Protein AF-A0A2M7QI64-F1 (afdb_monomer)

Solvent-accessible surface area (backbone atoms only — not comparable to full-atom values): 9314 Å² total; per-residue (Å²): 121,91,87,53,102,63,85,66,54,70,69,45,56,53,50,41,49,69,74,24,80,84,35,67,67,53,29,49,52,52,51,52,52,31,59,77,69,66,28,59,49,60,58,46,39,28,42,68,74,66,47,54,61,79,76,39,61,67,55,46,52,57,78,37,77,88,54,59,61,67,42,48,54,48,51,52,52,37,52,76,69,70,52,59,58,68,58,54,48,53,54,53,46,51,53,43,48,53,50,49,51,50,73,70,41,89,56,82,83,60,81,75,92,62,87,67,49,75,68,53,43,56,51,49,50,52,34,48,55,50,18,60,64,41,40,83,77,41,96,49,65,59,52,39,52,52,51,32,49,51,51,48,52,62,66,67,66,72,123

Radius of gyration: 18.78 Å; Cα contacts (8 Å, |Δi|>4): 122; chains: 1; bounding box: 40×48×41 Å

Foldseek 3Di:
DPPDPDDADVVLLVVLCVLQVNDPVSSVVLVVVCVVVVQRDPQSSCVVSVVNRPPLLQVVCQVCLQDCVSSVVVLVVCVVVVHDLLVSLVVVLVVLVVLLVPLVPVPVPDDRPGPDDNVLSVLLNVQSVQLNVCCVVDPRNSVSVSVSSVVSSVVSPPD

Nearest PDB structures (foldseek):
  8fs4-assembly1_B  TM=6.497E-01  e=6.651E-02  Saccharomyces cerevisiae
  7tfk-assembly1_E  TM=4.969E-01  e=6.400E-01  Saccharomyces cerevisiae

Organism: NCBI:txid1974826

Secondary structure (DSSP, 8-state):
--SS-----HHHHHHHHHHTTT-HHHHHHHHHHHHHTT--SHHHHHHHTT--TT--HHHHHHH-TT-SHHHHHHHHHHHHTT--HHHHHHHHHHHHHHHHHHHHS--TTSPPS----HHHHHHHHHHHHHHHHHHTT-SSSSHHHHHHHHHHHHHHT--

pLDDT: mean 79.49, std 13.56, range [36.66, 96.31]

Structure (mmCIF, N/CA/C/O backbone):
data_AF-A0A2M7QI64-F1
#
_entry.id   AF-A0A2M7QI64-F1
#
loop_
_atom_site.group_PDB
_atom_site.id
_atom_site.type_symbol
_atom_site.label_atom_id
_atom_site.label_alt_id
_atom_site.label_comp_id
_atom_site.label_asym_id
_atom_site.label_entity_id
_atom_site.label_seq_id
_atom_site.pdbx_PDB_ins_code
_atom_site.Cartn_x
_atom_site.Cartn_y
_atom_site.Cartn_z
_atom_site.occupancy
_atom_site.B_iso_or_equiv
_atom_site.auth_seq_id
_atom_site.auth_comp_id
_atom_site.auth_asym_id
_atom_site.auth_atom_id
_atom_site.pdbx_PDB_model_num
ATOM 1 N N . CYS A 1 1 ? -23.932 -27.360 -7.951 1.00 44.09 1 CYS A N 1
ATOM 2 C CA . CYS A 1 1 ? -23.455 -27.920 -9.231 1.00 44.09 1 CYS A CA 1
ATOM 3 C C . CYS A 1 1 ? -23.462 -29.450 -9.158 1.00 44.09 1 CYS A C 1
ATOM 5 O O . CYS A 1 1 ? -22.488 -30.033 -8.724 1.00 44.09 1 CYS A O 1
ATOM 7 N N . LEU A 1 2 ? -24.588 -30.102 -9.482 1.00 44.59 2 LEU A N 1
ATOM 8 C CA . LEU A 1 2 ? -24.791 -31.558 -9.299 1.00 44.59 2 LEU A CA 1
ATOM 9 C C . LEU A 1 2 ? -24.540 -32.396 -10.576 1.00 44.59 2 LEU A C 1
ATOM 11 O O . LEU A 1 2 ? -24.659 -33.617 -10.532 1.00 44.59 2 LEU A O 1
ATOM 15 N N . GLY A 1 3 ? -24.231 -31.753 -11.710 1.00 53.66 3 GLY A N 1
ATOM 16 C CA . GLY A 1 3 ? -24.055 -32.413 -13.016 1.00 53.66 3 GLY A CA 1
ATOM 17 C C . GLY A 1 3 ? -22.615 -32.814 -13.347 1.00 53.66 3 GLY A C 1
ATOM 18 O O . GLY A 1 3 ? -22.399 -33.794 -14.054 1.00 53.66 3 GLY A O 1
ATOM 19 N N . GLU A 1 4 ? -21.632 -32.113 -12.786 1.00 55.97 4 GLU A N 1
ATOM 20 C CA . GLU A 1 4 ? -20.212 -32.437 -12.898 1.00 55.97 4 GLU A CA 1
ATOM 21 C C . GLU A 1 4 ? -19.729 -32.782 -11.492 1.00 55.97 4 GLU A C 1
ATOM 23 O O . GLU A 1 4 ? -20.014 -32.049 -10.549 1.00 55.97 4 GLU A O 1
ATOM 28 N N . LYS A 1 5 ? -19.066 -33.925 -11.304 1.00 63.72 5 LYS A N 1
ATOM 29 C CA . LYS A 1 5 ? -18.556 -34.370 -9.993 1.00 63.72 5 LYS A CA 1
ATOM 30 C C . LYS A 1 5 ? -17.329 -33.548 -9.578 1.00 63.72 5 LYS A C 1
ATOM 32 O O . LYS A 1 5 ? -16.242 -34.100 -9.425 1.00 63.72 5 LYS A O 1
ATOM 37 N N . ILE A 1 6 ? -17.489 -32.237 -9.485 1.00 64.69 6 ILE A N 1
ATOM 38 C CA . ILE A 1 6 ? -16.432 -31.283 -9.180 1.00 64.69 6 ILE A CA 1
ATOM 39 C C . ILE A 1 6 ? -16.785 -30.654 -7.844 1.00 64.69 6 ILE A C 1
ATOM 41 O O . ILE A 1 6 ? -17.851 -30.055 -7.694 1.00 64.69 6 ILE A O 1
ATOM 45 N N . ASP A 1 7 ? -15.898 -30.856 -6.880 1.00 67.38 7 ASP A N 1
ATOM 46 C CA . ASP A 1 7 ? -16.013 -30.268 -5.555 1.00 67.38 7 ASP A CA 1
ATOM 47 C C . ASP A 1 7 ? -15.436 -28.853 -5.623 1.00 67.38 7 ASP A C 1
ATOM 49 O O . ASP A 1 7 ? -14.288 -28.667 -6.033 1.00 67.38 7 ASP A O 1
ATOM 53 N N . PHE A 1 8 ? -16.254 -27.864 -5.283 1.00 69.75 8 PHE A N 1
ATOM 54 C CA . PHE A 1 8 ? -15.844 -26.468 -5.191 1.00 69.75 8 PHE A CA 1
ATOM 55 C C . PHE A 1 8 ? -15.979 -26.020 -3.746 1.00 69.75 8 PHE A C 1
ATOM 57 O O . PHE A 1 8 ? -16.962 -26.343 -3.082 1.00 69.75 8 PHE A O 1
ATOM 64 N N . GLU A 1 9 ? -15.023 -25.223 -3.283 1.00 75.94 9 GLU A N 1
ATOM 65 C CA . GLU A 1 9 ? -15.211 -24.436 -2.070 1.00 75.94 9 GLU A CA 1
ATOM 66 C C . GLU A 1 9 ? -16.324 -23.405 -2.321 1.00 75.94 9 GLU A C 1
ATOM 68 O O . GLU A 1 9 ? -16.329 -22.733 -3.357 1.00 75.94 9 GLU A O 1
ATOM 73 N N . ASP A 1 10 ? -17.261 -23.252 -1.380 1.00 77.25 10 ASP A N 1
ATOM 74 C CA . ASP A 1 10 ? -18.385 -22.306 -1.505 1.00 77.25 10 ASP A CA 1
ATOM 75 C C . ASP A 1 10 ? -17.903 -20.871 -1.801 1.00 77.25 10 ASP A C 1
ATOM 77 O O . ASP A 1 10 ? -18.516 -20.128 -2.569 1.00 77.25 10 ASP A O 1
ATOM 81 N N . GLU A 1 11 ? -16.735 -20.511 -1.270 1.00 77.44 11 GLU A N 1
ATOM 82 C CA . GLU A 1 11 ? -16.084 -19.214 -1.464 1.00 77.44 11 GLU A CA 1
ATOM 83 C C . GLU A 1 11 ? -15.672 -18.947 -2.930 1.00 77.44 11 GLU A C 1
ATOM 85 O O . GLU A 1 11 ? -15.640 -17.795 -3.371 1.00 77.44 11 GLU A O 1
ATOM 90 N N . VAL A 1 12 ? -15.393 -19.991 -3.723 1.00 79.81 12 VAL A N 1
ATOM 91 C CA . VAL A 1 12 ? -15.102 -19.871 -5.165 1.00 79.81 12 VAL A CA 1
ATOM 92 C C . VAL A 1 12 ? -16.377 -19.547 -5.943 1.00 79.81 12 VAL A C 1
ATOM 94 O O . VAL A 1 12 ? -16.352 -18.744 -6.876 1.00 79.81 12 VAL A O 1
ATOM 97 N N . LEU A 1 13 ? -17.512 -20.126 -5.546 1.00 83.69 13 LEU A N 1
ATOM 98 C CA . LEU A 1 13 ? -18.804 -19.845 -6.175 1.00 83.69 13 LEU A CA 1
ATOM 99 C C . LEU A 1 13 ? -19.256 -18.406 -5.893 1.00 83.69 13 LEU A C 1
ATOM 101 O O . LEU A 1 13 ? -19.740 -17.730 -6.803 1.00 83.69 13 LEU A O 1
ATOM 105 N N . GLU A 1 14 ? -19.038 -17.909 -4.671 1.00 81.88 14 GLU A N 1
ATOM 106 C CA . GLU A 1 14 ? -19.265 -16.498 -4.333 1.00 81.88 14 GLU A CA 1
ATOM 107 C C . GLU A 1 14 ? -18.371 -15.558 -5.153 1.00 81.88 14 GLU A C 1
ATOM 109 O O . GLU A 1 14 ? -18.836 -14.529 -5.650 1.00 81.88 14 GLU A O 1
ATOM 114 N N . LEU A 1 15 ? -17.096 -15.914 -5.339 1.00 80.38 15 LEU A N 1
ATOM 115 C CA . LEU A 1 15 ? -16.154 -15.146 -6.153 1.00 80.38 15 LEU A CA 1
ATOM 116 C C . LEU A 1 15 ? -16.640 -14.999 -7.601 1.00 80.38 15 LEU A C 1
ATOM 118 O O . LEU A 1 15 ? -16.667 -13.889 -8.133 1.00 80.38 15 LEU A O 1
ATOM 122 N N . ILE A 1 16 ? -17.066 -16.106 -8.214 1.00 81.69 16 ILE A N 1
ATOM 123 C CA . ILE A 1 16 ? -17.607 -16.123 -9.578 1.00 81.69 16 ILE A CA 1
ATOM 124 C C . ILE A 1 16 ? -18.870 -15.262 -9.657 1.00 81.69 16 ILE A C 1
ATOM 126 O O . ILE A 1 16 ? -18.993 -14.435 -10.561 1.00 81.69 16 ILE A O 1
ATOM 130 N N . ALA A 1 17 ? -19.793 -15.412 -8.702 1.00 81.50 17 ALA A N 1
ATOM 131 C CA . ALA A 1 17 ? -21.045 -14.658 -8.678 1.00 81.50 17 ALA A CA 1
ATOM 132 C C . ALA A 1 17 ? -20.809 -13.140 -8.596 1.00 81.50 17 ALA A C 1
ATOM 134 O O . ALA A 1 17 ? -21.427 -12.382 -9.346 1.00 81.50 17 ALA A O 1
ATOM 135 N N . ASN A 1 18 ? -19.875 -12.705 -7.743 1.00 78.38 18 ASN A N 1
ATOM 136 C CA . ASN A 1 18 ? -19.518 -11.295 -7.581 1.00 78.38 18 ASN A CA 1
ATOM 137 C C . ASN A 1 18 ? -18.844 -10.706 -8.828 1.00 78.38 18 ASN A C 1
ATOM 139 O O . ASN A 1 18 ? -19.075 -9.545 -9.154 1.00 78.38 18 ASN A O 1
ATOM 143 N N . HIS A 1 19 ? -18.027 -11.492 -9.534 1.00 76.50 19 HIS A N 1
ATOM 144 C CA . HIS A 1 19 ? -17.283 -11.014 -10.703 1.00 76.50 19 HIS A CA 1
ATOM 145 C C . HIS A 1 19 ? -18.086 -11.050 -12.012 1.00 76.50 19 HIS A C 1
ATOM 147 O O . HIS A 1 19 ? -17.650 -10.516 -13.026 1.00 76.50 19 HIS A O 1
ATOM 153 N N . SER A 1 20 ? -19.264 -11.672 -12.000 1.00 76.81 20 SER A N 1
ATOM 154 C CA . SER A 1 20 ? -20.067 -11.886 -13.207 1.00 76.81 20 SER A CA 1
ATOM 155 C C . SER A 1 20 ? -21.199 -10.875 -13.384 1.00 76.81 20 SER A C 1
ATOM 157 O O . SER A 1 20 ? -22.080 -11.116 -14.198 1.00 76.81 20 SER A O 1
ATOM 159 N N . GLU A 1 21 ? -21.229 -9.777 -12.616 1.00 68.31 21 GLU A N 1
ATOM 160 C CA . GLU A 1 21 ? -22.243 -8.704 -12.708 1.00 68.31 21 GLU A CA 1
ATOM 161 C C . GLU A 1 21 ? -23.700 -9.217 -12.806 1.00 68.31 21 GLU A C 1
ATOM 16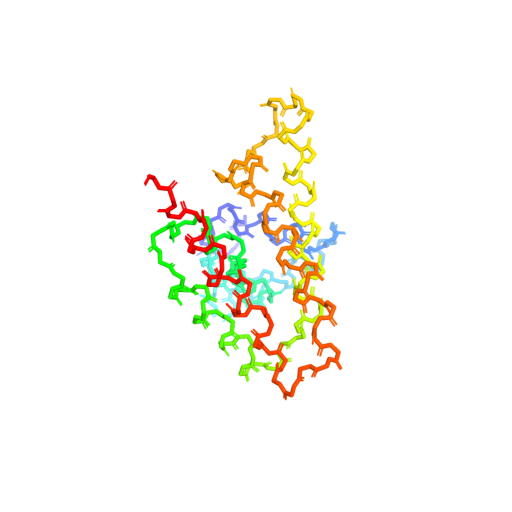3 O O . GLU A 1 21 ? -24.521 -8.686 -13.553 1.00 68.31 21 GLU A O 1
ATOM 168 N N . LEU A 1 22 ? -24.040 -10.283 -12.067 1.00 69.69 22 LEU A N 1
ATOM 169 C CA . LEU A 1 22 ? -25.354 -10.958 -12.105 1.00 69.69 22 LEU A CA 1
ATOM 170 C C . LEU A 1 22 ? -25.724 -11.604 -13.462 1.00 69.69 22 LEU A C 1
ATOM 172 O O . LEU A 1 22 ? -26.861 -12.038 -13.661 1.00 69.69 22 LEU A O 1
ATOM 176 N N . SER A 1 23 ? -24.774 -11.731 -14.388 1.00 78.19 23 SER A N 1
ATOM 177 C CA . SER A 1 23 ? -24.917 -12.449 -15.652 1.00 78.19 23 SER A CA 1
ATOM 178 C C . SER A 1 23 ? -24.623 -13.934 -15.466 1.00 78.19 23 SER A C 1
ATOM 180 O O . SER A 1 23 ? -23.480 -14.366 -15.308 1.00 78.19 23 SER A O 1
ATOM 182 N N . PHE A 1 24 ? -25.673 -14.752 -15.547 1.00 80.94 24 PHE A N 1
ATOM 183 C CA . PHE A 1 24 ? -25.542 -16.207 -15.449 1.00 80.94 24 PHE A CA 1
ATOM 184 C C . PHE A 1 24 ? -24.642 -16.794 -16.548 1.00 80.94 24 PHE A C 1
ATOM 186 O O . PHE A 1 24 ? -23.901 -17.748 -16.311 1.00 80.94 24 PHE A O 1
ATOM 193 N N . ARG A 1 25 ? -24.676 -16.212 -17.754 1.00 82.69 25 ARG A N 1
ATOM 194 C CA . ARG A 1 25 ? -23.836 -16.646 -18.879 1.00 82.69 25 ARG A CA 1
ATOM 195 C C . ARG A 1 25 ? -22.358 -16.439 -18.572 1.00 82.69 25 ARG A C 1
ATOM 197 O O . ARG A 1 25 ? -21.556 -17.333 -18.824 1.00 82.69 25 ARG A O 1
ATOM 204 N N . ASP A 1 26 ? -22.016 -15.274 -18.036 1.00 75.12 26 ASP A N 1
ATOM 205 C CA . ASP A 1 26 ? -20.622 -14.914 -17.796 1.00 75.12 26 ASP A CA 1
ATOM 206 C C . ASP A 1 26 ? -20.078 -15.686 -16.579 1.00 75.12 26 ASP A C 1
ATOM 208 O O . ASP A 1 26 ? -18.964 -16.202 -16.641 1.00 75.12 26 ASP A O 1
ATOM 212 N N . ALA A 1 27 ? -20.922 -15.935 -15.568 1.00 83.75 27 ALA A N 1
ATOM 213 C CA . ALA A 1 27 ? -20.618 -16.839 -14.456 1.00 83.75 27 ALA A CA 1
ATOM 214 C C . ALA A 1 27 ? -20.354 -18.279 -14.913 1.00 83.75 27 ALA A C 1
ATOM 216 O O . 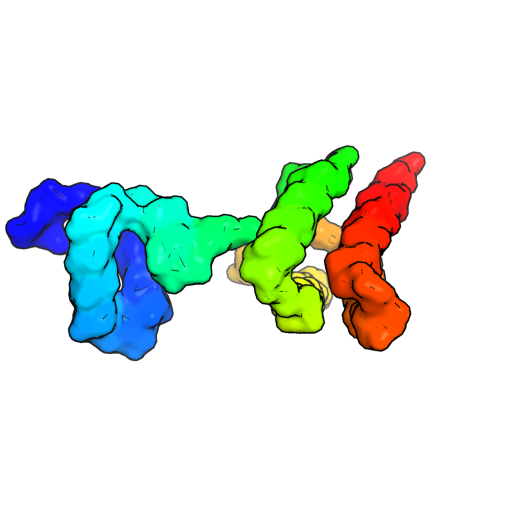ALA A 1 27 ? -19.409 -18.917 -14.453 1.00 83.75 27 ALA A O 1
ATOM 217 N N . THR A 1 28 ? -21.170 -18.791 -15.840 1.00 85.06 28 THR A N 1
ATOM 218 C CA . THR A 1 28 ? -21.008 -20.154 -16.370 1.00 85.06 28 THR A CA 1
ATOM 219 C C . THR A 1 28 ? -19.711 -20.275 -17.163 1.00 85.06 28 THR A C 1
ATOM 221 O O . THR A 1 28 ? -18.951 -21.212 -16.948 1.00 85.06 28 THR A O 1
ATOM 224 N N . LYS A 1 29 ? -19.405 -19.290 -18.016 1.00 82.94 29 LYS A N 1
ATOM 225 C CA . LYS A 1 29 ? -18.155 -19.262 -18.780 1.00 82.94 29 LYS A CA 1
ATOM 226 C C . LYS A 1 29 ? -16.928 -19.246 -17.863 1.00 82.94 29 LYS A C 1
ATOM 228 O O . LYS A 1 29 ? -15.974 -19.981 -18.094 1.00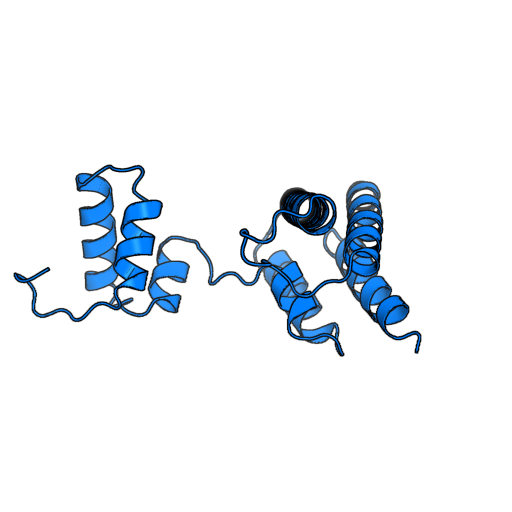 82.94 29 LYS A O 1
ATOM 233 N N . LEU A 1 30 ? -16.967 -18.429 -16.810 1.00 81.12 30 LEU A N 1
ATOM 234 C CA . LEU A 1 30 ? -15.872 -18.328 -15.851 1.00 81.12 30 LEU A CA 1
ATOM 235 C C . LEU A 1 30 ? -15.672 -19.634 -15.075 1.00 81.12 30 LEU A C 1
ATOM 237 O O . LEU A 1 30 ? -14.542 -20.079 -14.887 1.00 81.12 30 LEU A O 1
ATOM 241 N N . LEU A 1 31 ? -16.770 -20.277 -14.673 1.00 86.31 31 LEU A N 1
ATOM 242 C CA . LEU A 1 31 ? -16.744 -21.589 -14.037 1.00 86.31 31 LEU A CA 1
ATOM 243 C C . LEU A 1 31 ? -16.120 -22.649 -14.959 1.00 86.31 31 LEU A C 1
ATOM 245 O O . LEU A 1 31 ? -15.222 -23.370 -14.532 1.00 86.31 31 LEU A O 1
ATOM 249 N N . GLU A 1 32 ? -16.558 -22.724 -16.218 1.00 85.06 32 GLU A N 1
ATOM 250 C CA . GLU A 1 32 ? -16.031 -23.672 -17.211 1.00 85.06 32 GLU A CA 1
ATOM 251 C C . GLU A 1 32 ? -14.522 -23.492 -17.418 1.00 85.06 32 GLU A C 1
ATOM 253 O O . GLU A 1 32 ? -13.760 -24.461 -17.425 1.00 85.06 32 GLU A O 1
ATOM 258 N N . GLU A 1 33 ? -14.063 -22.248 -17.527 1.00 82.94 33 GLU A N 1
ATOM 259 C CA . GLU A 1 33 ? -12.646 -21.928 -17.669 1.00 82.94 33 GLU A CA 1
ATOM 260 C C . GLU A 1 33 ? -11.811 -22.361 -16.446 1.00 82.94 33 GLU A C 1
ATOM 262 O O . GLU A 1 33 ? -10.725 -22.936 -16.604 1.00 82.94 33 GLU A O 1
ATOM 267 N N . LEU A 1 34 ? -12.321 -22.162 -15.225 1.00 84.31 34 LEU A N 1
ATOM 268 C CA . LEU A 1 34 ? -11.672 -22.617 -13.987 1.00 84.31 34 LEU A CA 1
ATOM 269 C C . LEU A 1 34 ? -11.592 -24.147 -13.899 1.00 84.31 34 LEU A C 1
ATOM 271 O O . LEU A 1 34 ? -10.560 -24.692 -13.496 1.00 84.31 34 LEU A O 1
ATOM 275 N N . VAL A 1 35 ? -12.640 -24.849 -14.343 1.00 85.44 35 VAL A N 1
ATOM 276 C CA . VAL A 1 35 ? -12.657 -26.317 -14.439 1.00 85.44 35 VAL A CA 1
ATOM 277 C C . VAL A 1 35 ? -11.614 -26.818 -15.435 1.00 85.44 35 VAL A C 1
ATOM 279 O O . VAL A 1 35 ? -10.811 -27.692 -15.100 1.00 85.44 35 VAL A O 1
ATOM 282 N N . ILE A 1 36 ? -11.586 -26.252 -16.647 1.00 83.88 36 ILE A N 1
ATOM 283 C CA . ILE A 1 36 ? -10.655 -26.650 -17.716 1.00 83.88 36 ILE A CA 1
ATOM 284 C C . ILE A 1 36 ? -9.204 -26.453 -17.270 1.00 83.88 36 ILE A C 1
ATOM 286 O O . ILE A 1 36 ? -8.346 -27.306 -17.515 1.00 83.88 36 ILE A O 1
ATOM 290 N N . THR A 1 37 ? -8.930 -25.342 -16.587 1.00 77.88 37 THR A N 1
ATOM 291 C CA . THR A 1 37 ? -7.591 -25.001 -16.094 1.00 77.88 37 THR A CA 1
ATOM 292 C C . THR A 1 37 ? -7.230 -25.675 -14.769 1.00 77.88 37 THR A C 1
ATOM 294 O O . THR A 1 37 ? -6.087 -25.551 -14.330 1.00 77.88 37 THR A O 1
ATOM 297 N N . LYS A 1 38 ? -8.157 -26.438 -14.166 1.00 81.75 38 LYS A N 1
ATOM 298 C CA . LYS A 1 38 ? -8.021 -27.114 -12.862 1.00 81.75 38 LYS A CA 1
ATOM 299 C C . LYS A 1 38 ? -7.690 -26.169 -11.701 1.00 81.75 38 LYS A C 1
ATOM 301 O O . LYS A 1 38 ? -7.069 -26.585 -10.728 1.00 81.75 38 LYS A O 1
ATOM 306 N N . LYS A 1 39 ? -8.121 -24.914 -11.795 1.00 76.94 39 LYS A N 1
ATOM 307 C CA . LYS A 1 39 ? -7.909 -23.872 -10.785 1.00 76.94 39 LYS A CA 1
ATOM 308 C C . LYS A 1 39 ? -9.091 -23.838 -9.823 1.00 76.94 39 LYS A C 1
ATOM 310 O O . LYS A 1 39 ? -9.922 -22.936 -9.872 1.00 76.94 39 LYS A O 1
ATOM 315 N N . LEU A 1 40 ? -9.208 -24.895 -9.024 1.00 76.75 40 LEU A N 1
ATOM 316 C CA . LEU A 1 40 ? -10.396 -25.163 -8.206 1.00 76.75 40 LEU A CA 1
ATOM 317 C C . LEU A 1 40 ? -10.285 -24.613 -6.779 1.00 76.75 40 LEU A C 1
ATOM 319 O O . LEU A 1 40 ? -11.301 -24.516 -6.095 1.00 76.75 40 LEU A O 1
ATOM 323 N N . SER A 1 41 ? -9.082 -24.239 -6.330 1.00 79.44 41 SER A N 1
ATOM 324 C CA . SER A 1 41 ? -8.908 -23.552 -5.046 1.00 79.44 41 SER A CA 1
ATOM 325 C C . SER A 1 41 ? -9.218 -22.058 -5.157 1.00 79.44 41 SER A C 1
ATOM 327 O O . SER A 1 41 ? -9.029 -21.445 -6.212 1.00 79.44 41 SER A O 1
ATOM 329 N N . LEU A 1 42 ? -9.618 -21.436 -4.044 1.00 74.25 42 LEU A N 1
ATOM 330 C CA . LEU A 1 42 ? -9.851 -19.990 -3.956 1.00 74.25 42 LEU A CA 1
ATOM 331 C C . LEU A 1 42 ? -8.679 -19.154 -4.492 1.00 74.25 42 LEU A C 1
ATOM 333 O O . LEU A 1 42 ? -8.888 -18.151 -5.171 1.00 74.25 42 LEU A O 1
ATOM 337 N N . ILE A 1 43 ? -7.447 -19.551 -4.169 1.00 69.69 43 ILE A N 1
ATOM 338 C CA . ILE A 1 43 ? -6.228 -18.819 -4.537 1.00 69.69 43 ILE A CA 1
ATOM 339 C C . ILE A 1 43 ? -6.022 -18.878 -6.053 1.00 69.69 43 ILE A C 1
ATOM 341 O O . ILE A 1 43 ? -5.837 -17.845 -6.692 1.00 69.69 43 ILE A O 1
ATOM 345 N N . GLU A 1 44 ? -6.122 -20.070 -6.639 1.00 74.00 44 GLU A N 1
ATOM 346 C CA . GLU A 1 44 ? -5.941 -20.260 -8.078 1.00 74.00 44 GLU A CA 1
ATOM 347 C C . GLU A 1 44 ? -7.070 -19.614 -8.887 1.00 74.00 44 GLU A C 1
ATOM 349 O O . GLU A 1 44 ? -6.813 -19.037 -9.947 1.00 74.00 44 GLU A O 1
ATOM 354 N N . ALA A 1 45 ? -8.309 -19.683 -8.387 1.00 76.25 45 ALA A N 1
ATOM 355 C CA . ALA A 1 45 ? -9.462 -19.048 -9.009 1.00 76.25 45 ALA A CA 1
ATOM 356 C C . ALA A 1 45 ? -9.331 -17.522 -9.001 1.00 76.25 45 ALA A C 1
ATOM 358 O O . ALA A 1 45 ? -9.540 -16.878 -10.028 1.00 76.25 45 ALA A O 1
ATOM 359 N N . ARG A 1 46 ? -8.895 -16.941 -7.877 1.00 70.12 46 ARG A N 1
ATOM 360 C CA . ARG A 1 46 ? -8.545 -15.518 -7.777 1.00 70.12 46 ARG A CA 1
ATOM 361 C C . ARG A 1 46 ? -7.484 -15.136 -8.808 1.00 70.12 46 ARG A C 1
ATOM 363 O O . ARG A 1 46 ? -7.734 -14.263 -9.640 1.00 70.12 46 ARG A O 1
ATOM 370 N N . ASP A 1 47 ? -6.364 -15.854 -8.830 1.00 71.44 47 ASP A N 1
ATOM 371 C CA . ASP A 1 47 ? -5.278 -15.606 -9.782 1.00 71.44 47 ASP A CA 1
ATOM 372 C C . ASP A 1 47 ? -5.739 -15.698 -11.245 1.00 71.44 47 ASP A C 1
ATOM 374 O O . ASP A 1 47 ? -5.272 -14.937 -12.092 1.00 71.44 47 ASP A O 1
ATOM 378 N N . TYR A 1 48 ? -6.656 -16.618 -11.561 1.00 73.50 48 TYR A N 1
ATOM 379 C CA . TYR A 1 48 ? -7.212 -16.779 -12.907 1.00 73.50 48 TYR A CA 1
ATOM 380 C C . TYR A 1 48 ? -8.104 -15.618 -13.337 1.00 73.50 48 TYR A C 1
ATOM 382 O O . TYR A 1 48 ? -7.968 -15.125 -14.452 1.00 73.50 48 TYR A O 1
ATOM 390 N N . ILE A 1 49 ? -8.977 -15.157 -12.440 1.00 70.88 49 ILE A N 1
ATOM 391 C CA . ILE A 1 49 ? -9.899 -14.038 -12.679 1.00 70.88 49 ILE A CA 1
ATOM 392 C C . ILE A 1 49 ? -9.125 -12.705 -12.807 1.00 70.88 49 ILE A C 1
ATOM 394 O O . ILE A 1 49 ? -9.694 -11.653 -13.071 1.00 70.88 49 ILE A O 1
ATOM 398 N N . GLY A 1 50 ? -7.798 -12.722 -12.636 1.00 54.03 50 GLY A N 1
ATOM 399 C CA . GLY A 1 50 ? -6.978 -11.514 -12.596 1.00 54.03 50 GLY A CA 1
ATOM 400 C C . GLY A 1 50 ? -7.085 -10.787 -11.257 1.00 54.03 50 GLY A C 1
ATOM 401 O O . GLY A 1 50 ? -6.428 -9.767 -11.059 1.00 54.03 50 GLY A O 1
ATOM 402 N N . ILE A 1 51 ? -7.820 -11.362 -10.301 1.00 51.12 51 ILE A N 1
ATOM 403 C CA . ILE A 1 51 ? -7.738 -11.035 -8.881 1.00 51.12 51 ILE A CA 1
ATOM 404 C C . ILE A 1 51 ? -6.466 -11.721 -8.381 1.00 51.12 51 ILE A C 1
ATOM 406 O O . ILE A 1 51 ? -6.548 -12.661 -7.603 1.00 51.12 51 ILE A O 1
ATOM 410 N N . LYS A 1 52 ? -5.282 -11.325 -8.884 1.00 42.94 52 LYS A N 1
ATOM 411 C CA . LYS A 1 52 ? -3.986 -11.795 -8.358 1.00 42.94 52 LYS A CA 1
ATOM 412 C C . LYS A 1 52 ? -4.112 -11.814 -6.846 1.00 42.94 52 LYS A C 1
ATOM 414 O O . LYS A 1 52 ? -4.323 -10.744 -6.277 1.00 42.94 52 LYS A O 1
ATOM 419 N N . SER A 1 53 ? -4.083 -13.012 -6.256 1.00 40.09 53 SER A N 1
ATOM 420 C CA . SER A 1 53 ? -4.337 -13.308 -4.851 1.00 40.09 53 SER A CA 1
ATOM 421 C C . SER A 1 53 ? -3.956 -12.106 -4.013 1.00 40.09 53 SER A C 1
ATOM 423 O O . SER A 1 53 ? -2.760 -11.915 -3.832 1.00 40.09 53 SER A O 1
ATOM 425 N N . ASN A 1 54 ? -4.953 -11.306 -3.606 1.00 44.91 54 ASN A N 1
ATOM 426 C CA . ASN A 1 54 ? -4.864 -10.012 -2.926 1.00 44.91 54 ASN A CA 1
ATOM 427 C C . ASN A 1 54 ? -3.560 -9.804 -2.137 1.00 44.91 54 ASN A C 1
ATOM 429 O O . ASN A 1 54 ? -3.561 -9.794 -0.909 1.00 44.91 54 ASN A O 1
ATOM 433 N N . GLN A 1 55 ? -2.433 -9.577 -2.805 1.00 51.66 55 GLN A N 1
ATOM 434 C CA . GLN A 1 55 ? -1.259 -9.013 -2.170 1.00 51.66 55 GLN A CA 1
ATOM 435 C C . GLN A 1 55 ? -1.498 -7.527 -2.221 1.00 51.66 55 GLN A C 1
ATOM 437 O O . GLN A 1 55 ? -0.906 -6.766 -2.969 1.00 51.66 55 GLN A O 1
ATOM 442 N N . ASN A 1 56 ? -2.503 -7.142 -1.461 1.00 72.94 56 ASN A N 1
ATOM 443 C CA . ASN A 1 56 ? -2.795 -5.770 -1.216 1.00 72.94 56 ASN A CA 1
ATOM 444 C C . ASN A 1 56 ? -1.640 -5.255 -0.351 1.00 72.94 56 ASN A C 1
ATOM 446 O O . ASN A 1 56 ? -1.322 -5.846 0.690 1.00 72.94 56 ASN A O 1
ATOM 450 N N . LEU A 1 57 ? -0.958 -4.211 -0.820 1.00 83.75 57 LEU A N 1
ATOM 451 C CA . LEU A 1 57 ? 0.216 -3.663 -0.149 1.00 83.75 57 LEU A CA 1
ATOM 452 C C . LEU A 1 57 ? -0.097 -3.370 1.327 1.00 83.75 57 LEU A C 1
ATOM 454 O O . LEU A 1 57 ? 0.692 -3.720 2.207 1.00 83.75 57 LEU A O 1
ATOM 458 N N . LEU A 1 58 ? -1.286 -2.838 1.624 1.00 85.19 58 LEU A N 1
ATOM 459 C CA . LEU A 1 58 ? -1.737 -2.601 2.995 1.00 85.19 58 LEU A CA 1
ATOM 460 C C . LEU A 1 58 ? -1.937 -3.888 3.795 1.00 85.19 58 LEU A C 1
ATOM 462 O O . LEU A 1 58 ? -1.602 -3.915 4.979 1.00 85.19 58 LEU A O 1
ATOM 466 N N . GLN A 1 59 ? -2.414 -4.977 3.187 1.00 82.88 59 GLN A N 1
ATOM 467 C CA . GLN A 1 59 ? -2.509 -6.273 3.871 1.00 82.88 59 GLN A CA 1
ATOM 468 C C . GLN A 1 59 ? -1.125 -6.807 4.248 1.00 82.88 59 GLN A C 1
ATOM 470 O O . GLN A 1 59 ? -0.933 -7.246 5.383 1.00 82.88 59 GLN A O 1
ATOM 475 N N . LEU A 1 60 ? -0.138 -6.711 3.352 1.00 83.81 60 LEU A N 1
ATOM 476 C CA . LEU A 1 60 ? 1.240 -7.127 3.636 1.00 83.81 60 LEU A CA 1
ATOM 477 C C . LEU A 1 60 ? 1.866 -6.306 4.769 1.00 83.81 60 LEU A C 1
ATOM 479 O O . LEU A 1 60 ? 2.546 -6.869 5.633 1.00 83.81 60 LEU A O 1
ATOM 483 N N . VAL A 1 61 ? 1.594 -4.999 4.790 1.00 85.12 61 VAL A N 1
ATOM 484 C CA . VAL A 1 61 ? 2.021 -4.079 5.854 1.00 85.12 61 VAL A CA 1
ATOM 485 C C . VAL A 1 61 ? 1.301 -4.358 7.181 1.00 85.12 61 VAL A C 1
ATOM 487 O O . VAL A 1 61 ? 1.872 -4.204 8.266 1.00 85.12 61 VAL A O 1
ATOM 490 N N . ASN A 1 62 ? 0.050 -4.810 7.113 1.00 82.75 62 ASN A N 1
ATOM 491 C CA . ASN A 1 62 ? -0.752 -5.137 8.282 1.00 82.75 62 ASN A CA 1
ATOM 492 C C . ASN A 1 62 ? -0.294 -6.447 8.949 1.00 82.75 62 ASN A C 1
ATOM 494 O O . ASN A 1 62 ? -0.108 -6.473 10.164 1.00 82.75 62 ASN A O 1
ATOM 498 N N . ILE A 1 63 ? -0.081 -7.517 8.170 1.00 79.06 63 ILE A N 1
ATOM 499 C CA . ILE A 1 63 ? 0.235 -8.859 8.699 1.00 79.06 63 ILE A CA 1
ATOM 500 C C . ILE A 1 63 ? 1.701 -9.034 9.123 1.00 79.06 63 ILE A C 1
ATOM 502 O O . ILE A 1 63 ? 1.994 -9.939 9.901 1.00 79.06 63 ILE A O 1
ATOM 506 N N . ASN A 1 64 ? 2.630 -8.200 8.637 1.00 74.62 64 ASN A N 1
ATOM 507 C CA . ASN A 1 64 ? 4.057 -8.299 8.978 1.00 74.62 64 ASN A CA 1
ATOM 508 C C . ASN A 1 64 ? 4.549 -7.064 9.741 1.00 74.62 64 ASN A C 1
ATOM 510 O O . ASN A 1 64 ? 5.441 -6.376 9.261 1.00 74.62 64 ASN A O 1
ATOM 514 N N . PRO A 1 65 ? 4.045 -6.771 10.949 1.00 68.44 65 PRO A N 1
ATOM 515 C CA . PRO A 1 65 ? 4.284 -5.489 11.603 1.00 68.44 65 PRO A CA 1
ATOM 516 C C . PRO A 1 65 ? 5.742 -5.189 11.964 1.00 68.44 65 PRO A C 1
ATOM 518 O O . PRO A 1 65 ? 6.079 -4.041 12.242 1.00 68.44 65 PRO A O 1
ATOM 521 N N . SER A 1 66 ? 6.602 -6.204 11.948 1.00 73.62 66 SER A N 1
ATOM 522 C CA . SER A 1 66 ? 8.003 -6.105 12.350 1.00 73.62 66 SER A CA 1
ATOM 523 C C . SER A 1 66 ? 8.984 -5.939 11.189 1.00 73.62 66 SER A C 1
ATOM 525 O O . SER A 1 66 ? 10.161 -5.723 11.458 1.00 73.62 66 SER A O 1
ATOM 527 N N . SER A 1 67 ? 8.561 -6.081 9.926 1.00 83.88 67 SER A N 1
ATOM 528 C CA . SER A 1 67 ? 9.504 -6.060 8.802 1.00 83.88 67 SER A CA 1
ATOM 529 C C . SER A 1 67 ? 8.891 -5.566 7.487 1.00 83.88 67 SER A C 1
ATOM 531 O O . SER A 1 67 ? 7.863 -6.101 7.067 1.00 83.88 67 SER A O 1
ATOM 533 N N . PRO A 1 68 ? 9.559 -4.634 6.775 1.00 89.00 68 PRO A N 1
ATOM 534 C CA . PRO A 1 68 ? 9.121 -4.164 5.464 1.00 89.00 68 PRO A CA 1
ATOM 535 C C . PRO A 1 68 ? 9.392 -5.159 4.327 1.00 89.00 68 PRO A C 1
ATOM 537 O O . PRO A 1 68 ? 8.894 -4.934 3.230 1.00 89.00 68 PRO A O 1
ATOM 540 N N . ILE A 1 69 ? 10.152 -6.242 4.558 1.00 88.62 69 ILE A N 1
ATOM 541 C CA . ILE A 1 69 ? 10.701 -7.113 3.498 1.00 88.62 69 ILE A CA 1
ATOM 542 C C . ILE A 1 69 ? 9.626 -7.560 2.500 1.00 88.62 69 ILE A C 1
ATOM 544 O O . ILE A 1 69 ? 9.756 -7.294 1.314 1.00 88.62 69 ILE A O 1
ATOM 548 N N . LYS A 1 70 ? 8.517 -8.137 2.973 1.00 87.00 70 LYS A N 1
ATOM 549 C CA . LYS A 1 70 ? 7.444 -8.622 2.085 1.00 87.00 70 LYS A CA 1
ATOM 550 C C . LYS A 1 70 ? 6.729 -7.509 1.318 1.00 87.00 70 LYS A C 1
ATOM 552 O O . LYS A 1 70 ? 6.262 -7.730 0.208 1.00 87.00 70 LYS A O 1
ATOM 557 N N . ALA A 1 71 ? 6.612 -6.321 1.911 1.00 89.81 71 ALA A N 1
ATOM 558 C CA . ALA A 1 71 ? 6.026 -5.172 1.227 1.00 89.81 71 ALA A CA 1
ATOM 559 C C . ALA A 1 71 ? 6.965 -4.653 0.125 1.00 89.81 71 ALA A C 1
ATOM 561 O O . ALA A 1 71 ? 6.496 -4.270 -0.942 1.00 89.81 71 ALA A O 1
ATOM 562 N N . LEU A 1 72 ? 8.281 -4.697 0.356 1.00 91.88 72 LEU A N 1
ATOM 563 C CA . LEU A 1 72 ? 9.291 -4.348 -0.644 1.00 91.88 72 LEU A CA 1
ATOM 564 C C . LEU A 1 72 ? 9.372 -5.392 -1.768 1.00 91.88 72 LEU A C 1
ATOM 566 O O . LEU A 1 72 ? 9.385 -5.007 -2.929 1.00 91.88 72 LEU A O 1
ATOM 570 N N . GLU A 1 73 ? 9.327 -6.690 -1.449 1.00 90.00 73 GLU A N 1
ATOM 571 C CA . GLU A 1 73 ? 9.252 -7.777 -2.443 1.00 90.00 73 GLU A CA 1
ATOM 572 C C . GLU A 1 73 ? 8.023 -7.626 -3.353 1.00 90.00 73 GLU A C 1
ATOM 574 O O . GLU A 1 73 ? 8.099 -7.827 -4.567 1.00 90.00 73 GLU A O 1
ATOM 579 N N . PHE A 1 74 ? 6.884 -7.223 -2.781 1.00 90.00 74 PHE A N 1
ATOM 580 C CA . PHE A 1 74 ? 5.691 -6.913 -3.562 1.00 90.00 74 PHE A CA 1
ATOM 581 C C . PHE A 1 74 ? 5.908 -5.719 -4.495 1.00 90.00 74 PHE A C 1
ATOM 583 O O . PHE A 1 74 ? 5.561 -5.804 -5.670 1.00 90.00 74 PHE A O 1
ATOM 590 N N . ILE A 1 75 ? 6.488 -4.622 -3.996 1.00 91.00 75 ILE A N 1
ATOM 591 C CA . ILE A 1 75 ? 6.765 -3.427 -4.806 1.00 91.00 75 ILE A CA 1
ATOM 592 C C . ILE A 1 75 ? 7.728 -3.753 -5.953 1.00 91.00 75 ILE A C 1
ATOM 594 O O . ILE A 1 75 ? 7.487 -3.337 -7.087 1.00 91.00 75 ILE A O 1
ATOM 598 N N . GLU A 1 76 ? 8.768 -4.542 -5.688 1.00 90.25 76 GLU A N 1
ATOM 599 C CA . GLU A 1 76 ? 9.717 -4.994 -6.703 1.00 90.25 76 GLU A CA 1
ATOM 600 C C . GLU A 1 76 ? 9.020 -5.843 -7.774 1.00 90.25 76 GLU A C 1
ATOM 602 O O . GLU A 1 76 ? 9.141 -5.566 -8.967 1.00 90.25 76 GLU A O 1
ATOM 607 N N . SER A 1 77 ? 8.224 -6.834 -7.363 1.00 86.38 77 SER A N 1
ATOM 608 C CA . SER A 1 77 ? 7.434 -7.653 -8.288 1.00 86.38 77 SER A CA 1
ATOM 609 C C . SER A 1 77 ? 6.451 -6.804 -9.100 1.00 86.38 77 SER A C 1
ATOM 611 O O . SER A 1 77 ? 6.306 -6.990 -10.310 1.00 86.38 77 SER A O 1
ATOM 613 N N . PHE A 1 78 ? 5.792 -5.830 -8.473 1.00 85.81 78 PHE A N 1
ATOM 614 C CA . PHE A 1 78 ? 4.876 -4.915 -9.148 1.00 85.81 78 PHE A CA 1
ATOM 615 C C . PHE A 1 78 ? 5.602 -4.066 -10.203 1.00 85.81 78 PHE A C 1
ATOM 617 O O . PHE A 1 78 ? 5.109 -3.954 -11.326 1.00 85.81 78 PHE A O 1
ATOM 624 N N . ALA A 1 79 ? 6.803 -3.563 -9.895 1.00 86.69 79 ALA A N 1
ATOM 625 C CA . ALA A 1 79 ? 7.652 -2.848 -10.849 1.00 86.69 79 ALA A CA 1
ATOM 626 C C . ALA A 1 79 ? 8.071 -3.739 -12.029 1.00 86.69 79 ALA A C 1
ATOM 628 O O . ALA A 1 79 ? 7.920 -3.349 -13.186 1.00 86.69 79 ALA A O 1
ATOM 629 N N . GLN A 1 80 ? 8.560 -4.954 -11.752 1.00 85.75 80 GLN A N 1
ATOM 630 C CA . GLN A 1 80 ? 9.007 -5.906 -12.778 1.00 85.75 80 GLN A CA 1
ATOM 631 C C . GLN A 1 80 ? 7.875 -6.314 -13.732 1.00 8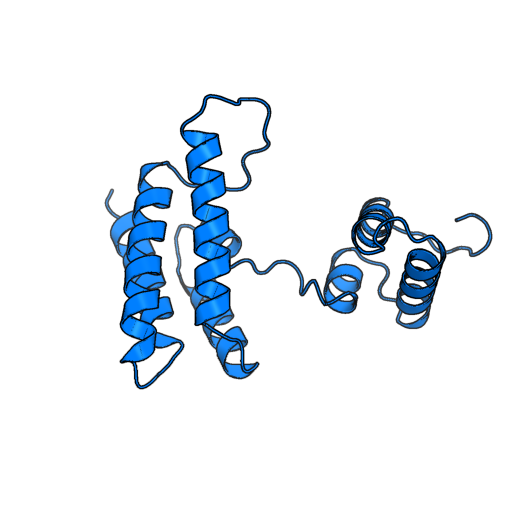5.75 80 GLN A C 1
ATOM 633 O O . GLN A 1 80 ? 8.114 -6.573 -14.910 1.00 85.75 80 GLN A O 1
ATOM 638 N N . ASN A 1 81 ? 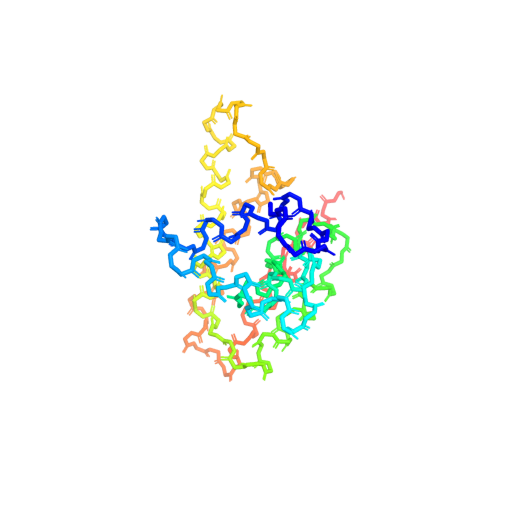6.636 -6.325 -13.239 1.00 82.19 81 ASN A N 1
ATOM 639 C CA . ASN A 1 81 ? 5.441 -6.604 -14.029 1.00 82.19 81 ASN A CA 1
ATOM 640 C C . ASN A 1 81 ? 4.894 -5.376 -14.788 1.00 82.19 81 ASN A C 1
ATOM 642 O O . ASN A 1 81 ? 3.818 -5.469 -15.380 1.00 82.19 81 ASN A O 1
ATOM 646 N N . GLY A 1 82 ? 5.590 -4.232 -14.773 1.00 78.75 82 GLY A N 1
ATOM 647 C CA . GLY A 1 82 ? 5.144 -3.001 -15.436 1.00 78.75 82 GLY A CA 1
ATOM 648 C C . GLY A 1 82 ? 3.919 -2.362 -14.774 1.00 78.75 82 GLY A C 1
ATOM 649 O O . GLY A 1 82 ? 3.102 -1.735 -15.449 1.00 78.75 82 GLY A O 1
ATOM 650 N N . GLY A 1 83 ? 3.752 -2.570 -13.467 1.00 79.94 83 GLY A N 1
ATOM 651 C CA . GLY A 1 83 ? 2.643 -2.027 -12.699 1.00 79.94 83 GLY A CA 1
ATOM 652 C C . GLY A 1 83 ? 2.663 -0.499 -12.640 1.00 79.94 83 GLY A C 1
ATOM 653 O O . GLY A 1 83 ? 3.714 0.136 -12.582 1.00 79.94 83 GLY A O 1
ATOM 654 N N . ASN A 1 84 ? 1.477 0.107 -12.626 1.00 85.25 84 ASN A N 1
ATOM 655 C CA . ASN A 1 84 ? 1.334 1.555 -12.555 1.00 85.25 84 ASN A CA 1
ATOM 656 C C . ASN A 1 84 ? 1.307 2.034 -11.095 1.00 85.25 84 ASN A C 1
ATOM 658 O O . ASN A 1 84 ? 0.295 1.899 -10.405 1.00 85.25 84 ASN A O 1
ATOM 662 N N . PHE A 1 85 ? 2.409 2.629 -10.631 1.00 88.75 85 PHE A N 1
ATOM 663 C CA . PHE A 1 85 ? 2.540 3.105 -9.249 1.00 88.75 85 PHE A CA 1
ATOM 664 C C . PHE A 1 85 ? 1.567 4.226 -8.881 1.00 88.75 85 PHE A C 1
ATOM 666 O O . PHE A 1 85 ? 1.160 4.326 -7.726 1.00 88.75 85 PHE A O 1
ATOM 673 N N . LYS A 1 86 ? 1.148 5.047 -9.848 1.00 87.62 86 LYS A N 1
ATOM 674 C CA . LYS A 1 86 ? 0.140 6.086 -9.614 1.00 87.62 86 LYS A CA 1
ATOM 675 C C . LYS A 1 86 ? -1.198 5.455 -9.229 1.00 87.62 86 LYS A C 1
ATOM 677 O O . LYS A 1 86 ? -1.781 5.863 -8.231 1.00 87.62 86 LYS A O 1
ATOM 682 N N . ILE A 1 87 ? -1.634 4.454 -9.997 1.00 84.44 87 ILE A N 1
ATOM 683 C CA . ILE A 1 87 ? -2.889 3.729 -9.751 1.00 84.44 87 ILE A CA 1
ATOM 684 C C . ILE A 1 87 ? -2.798 2.961 -8.432 1.00 84.44 87 ILE A C 1
ATOM 686 O O . ILE A 1 87 ? -3.685 3.093 -7.598 1.00 84.44 87 ILE A O 1
ATOM 690 N N . LEU A 1 88 ? -1.689 2.252 -8.197 1.00 86.88 88 LEU A N 1
ATOM 691 C CA . LEU A 1 88 ? -1.482 1.510 -6.953 1.00 86.88 88 LEU A CA 1
ATOM 692 C C . LEU A 1 88 ? -1.630 2.417 -5.725 1.00 86.88 88 LEU A C 1
ATOM 694 O O . LEU A 1 88 ? -2.338 2.071 -4.784 1.00 86.88 88 LEU A O 1
ATOM 698 N N . ILE A 1 89 ? -0.984 3.588 -5.728 1.00 90.25 89 ILE A N 1
ATOM 699 C CA . ILE A 1 89 ? -1.069 4.530 -4.607 1.00 90.25 89 ILE A CA 1
ATOM 700 C C . ILE A 1 89 ? -2.487 5.098 -4.454 1.00 90.25 89 ILE A C 1
ATOM 702 O O . ILE A 1 89 ? -2.953 5.235 -3.324 1.00 90.25 89 ILE A O 1
ATOM 706 N N . GLU A 1 90 ? -3.179 5.410 -5.555 1.00 87.50 90 GLU A N 1
ATOM 707 C CA . GLU A 1 90 ? -4.579 5.867 -5.533 1.00 87.50 90 GLU A CA 1
ATOM 708 C C . GLU A 1 90 ? -5.497 4.825 -4.875 1.00 87.50 90 GLU A C 1
ATOM 710 O O . GLU A 1 90 ? -6.259 5.169 -3.972 1.00 87.50 90 GLU A O 1
ATOM 715 N N . GLU A 1 91 ? -5.353 3.551 -5.244 1.00 86.81 91 GLU A N 1
ATOM 716 C CA . GLU A 1 91 ? -6.093 2.435 -4.644 1.00 86.81 91 GLU A CA 1
ATOM 717 C C . GLU A 1 91 ? -5.798 2.300 -3.144 1.00 86.81 91 GLU A C 1
ATOM 719 O O . GLU A 1 91 ? -6.721 2.220 -2.333 1.00 86.81 91 GLU A O 1
ATOM 724 N N . GLN A 1 92 ? -4.522 2.358 -2.741 1.00 89.81 92 GLN A N 1
ATOM 725 C CA . GLN A 1 92 ? -4.175 2.258 -1.321 1.00 89.81 92 GLN A CA 1
ATOM 726 C C . GLN A 1 92 ? -4.703 3.451 -0.502 1.00 89.81 92 GLN A C 1
ATOM 728 O O . GLN A 1 92 ? -5.089 3.292 0.656 1.00 89.81 92 GLN A O 1
ATOM 733 N N . LEU A 1 93 ? -4.711 4.660 -1.070 1.00 91.12 93 LEU A N 1
ATOM 734 C CA . LEU A 1 93 ? -5.255 5.845 -0.403 1.00 91.12 93 LEU A CA 1
ATOM 735 C C . LEU A 1 93 ? -6.771 5.745 -0.211 1.00 91.12 93 LEU A C 1
ATOM 737 O O . LEU A 1 93 ? -7.260 6.126 0.854 1.00 91.12 93 LEU A O 1
ATOM 741 N N . GLU A 1 94 ? -7.495 5.210 -1.196 1.00 86.94 94 GLU A N 1
ATOM 742 C CA . GLU A 1 94 ? -8.935 4.964 -1.086 1.00 86.94 94 GLU A CA 1
ATOM 743 C C . GLU A 1 94 ? -9.234 3.948 0.024 1.00 86.94 94 GLU A C 1
ATOM 745 O O . GLU A 1 94 ? -10.063 4.199 0.898 1.00 86.94 94 GLU A O 1
ATOM 750 N N . GLU A 1 95 ? -8.492 2.843 0.084 1.00 86.50 95 GLU A N 1
ATOM 751 C CA . GLU A 1 95 ? -8.660 1.844 1.144 1.00 86.50 95 GLU A CA 1
ATOM 752 C C . GLU A 1 95 ? -8.364 2.396 2.544 1.00 86.50 95 GLU A C 1
ATOM 754 O O . GLU A 1 95 ? -9.105 2.136 3.497 1.00 86.50 95 GLU A O 1
ATOM 759 N N . LEU A 1 96 ? -7.309 3.205 2.680 1.00 89.25 96 LEU A N 1
ATOM 760 C CA . LEU A 1 96 ? -7.001 3.895 3.932 1.00 89.25 96 LEU A CA 1
ATOM 761 C C . LEU A 1 96 ? -8.087 4.907 4.307 1.00 89.25 96 LEU A C 1
ATOM 763 O O . LEU A 1 96 ? -8.392 5.057 5.491 1.00 89.25 96 LEU A O 1
ATOM 767 N N . HIS A 1 97 ? -8.690 5.587 3.328 1.00 89.19 97 HIS A N 1
ATOM 768 C CA . HIS A 1 97 ? -9.808 6.495 3.563 1.00 89.19 97 HIS A CA 1
ATOM 769 C C . HIS A 1 97 ? -11.033 5.744 4.099 1.00 89.19 97 HIS A C 1
ATO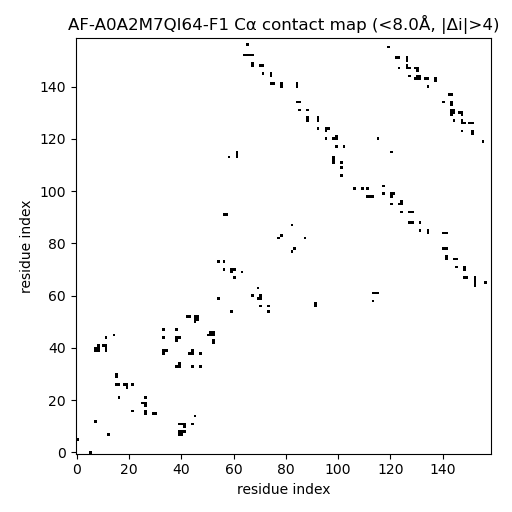M 771 O O . HIS A 1 97 ? -11.613 6.160 5.105 1.00 89.19 97 HIS A O 1
ATOM 777 N N . GLN A 1 98 ? -11.376 4.597 3.508 1.00 85.00 98 GLN A N 1
ATOM 778 C CA . GLN A 1 98 ? -12.449 3.740 4.018 1.00 85.00 98 GLN A CA 1
ATOM 779 C C . GLN A 1 98 ? -12.145 3.249 5.441 1.00 85.00 98 GLN A C 1
ATOM 781 O O . GLN A 1 98 ? -12.996 3.352 6.328 1.00 85.00 98 GLN A O 1
ATOM 786 N N . ALA A 1 99 ? -10.910 2.811 5.708 1.00 84.69 99 ALA A N 1
ATOM 787 C CA . ALA A 1 99 ? -10.480 2.414 7.049 1.00 84.69 99 ALA A CA 1
ATOM 788 C C . ALA A 1 99 ? -10.583 3.571 8.065 1.00 84.69 99 ALA A C 1
ATOM 790 O O . ALA A 1 99 ? -11.039 3.372 9.191 1.00 84.69 99 ALA A O 1
ATOM 791 N N . LEU A 1 100 ? -10.227 4.797 7.666 1.00 86.94 100 LEU A N 1
ATOM 792 C CA . LEU A 1 100 ? -10.368 6.000 8.489 1.00 86.94 100 LEU A CA 1
ATOM 793 C C . LEU A 1 100 ? -11.837 6.282 8.837 1.00 86.94 100 LEU A C 1
ATOM 795 O O . LEU A 1 100 ? -12.151 6.622 9.981 1.00 86.94 100 LEU A O 1
ATOM 799 N N . LEU A 1 101 ? -12.750 6.151 7.872 1.00 84.12 101 LEU A N 1
ATOM 800 C CA . LEU A 1 101 ? -14.183 6.356 8.093 1.00 84.12 101 LEU A CA 1
ATOM 801 C C . LEU A 1 101 ? -14.772 5.312 9.050 1.00 84.12 101 LEU A C 1
ATOM 803 O O . LEU A 1 101 ? -15.557 5.683 9.923 1.00 84.12 101 LEU A O 1
ATOM 807 N N . ILE A 1 102 ? -14.361 4.047 8.924 1.00 82.62 102 ILE A N 1
ATOM 808 C CA . ILE A 1 102 ? -14.804 2.943 9.790 1.00 82.62 102 ILE A CA 1
ATOM 809 C C . ILE A 1 102 ? -14.277 3.102 11.223 1.00 82.62 102 ILE A C 1
ATOM 811 O O . ILE A 1 102 ? -15.007 2.843 12.174 1.00 82.62 102 ILE A O 1
ATOM 815 N N . GLU A 1 103 ? -13.032 3.548 11.412 1.00 76.50 103 GLU A N 1
ATOM 816 C CA . GLU A 1 103 ? -12.487 3.771 12.762 1.00 76.50 103 GLU A CA 1
ATOM 817 C C . GLU A 1 103 ? -13.018 5.065 13.410 1.00 76.50 103 GLU A C 1
ATOM 819 O O . GLU A 1 103 ? -13.088 5.156 14.636 1.00 76.50 103 GLU A O 1
ATOM 824 N N . SER A 1 104 ? -13.389 6.079 12.616 1.00 74.69 104 SER A N 1
ATOM 825 C CA . SER A 1 104 ? -13.858 7.382 13.125 1.00 74.69 104 SER A CA 1
ATOM 826 C C . SER A 1 104 ? -15.356 7.435 13.415 1.00 74.69 104 SER A C 1
ATOM 828 O O . SER A 1 104 ? -15.779 8.080 14.377 1.00 74.69 104 SER A O 1
ATOM 830 N N . LYS A 1 105 ? -16.177 6.769 12.602 1.00 65.06 105 LYS A N 1
ATOM 831 C CA . LYS A 1 105 ? -17.602 6.577 12.871 1.00 65.06 105 LYS A CA 1
ATOM 832 C C . LYS A 1 105 ? -17.715 5.252 13.598 1.00 65.06 105 LYS A C 1
ATOM 834 O O . LYS A 1 105 ? -17.317 4.247 13.043 1.00 65.06 105 LYS A O 1
ATOM 839 N N . THR A 1 106 ? -18.274 5.223 14.805 1.00 55.72 106 THR A N 1
ATOM 840 C CA . THR A 1 106 ? -18.490 4.029 15.651 1.00 55.72 106 THR A CA 1
ATOM 841 C C . THR A 1 106 ? -19.442 2.979 15.026 1.00 55.72 106 THR A C 1
ATOM 843 O O . THR A 1 106 ? -20.324 2.450 15.700 1.00 55.72 106 THR A O 1
ATOM 846 N N . GLN A 1 107 ? -19.321 2.686 13.731 1.00 55.16 107 GLN A N 1
ATOM 847 C CA . GLN A 1 107 ? -20.001 1.629 12.998 1.00 55.16 107 GLN A CA 1
ATOM 848 C C . GLN A 1 107 ? -19.358 0.300 13.398 1.00 55.16 107 GLN A C 1
ATOM 850 O O . GLN A 1 107 ? -18.502 -0.248 12.713 1.00 55.16 107 GLN A O 1
ATOM 855 N N . LYS A 1 108 ? -19.773 -0.200 14.566 1.00 53.22 108 LYS A N 1
ATOM 856 C CA . LYS A 1 108 ? -19.314 -1.465 15.161 1.00 53.22 108 LYS A CA 1
ATOM 857 C C . LYS A 1 108 ? -19.643 -2.709 14.322 1.00 53.22 108 LYS A C 1
ATOM 859 O O . LYS A 1 108 ? -19.121 -3.774 14.630 1.00 53.22 108 LYS A O 1
ATOM 864 N N . ASP A 1 109 ? -20.466 -2.566 13.284 1.00 51.06 109 ASP A N 1
ATOM 865 C CA . ASP A 1 109 ? -20.990 -3.678 12.483 1.00 51.06 109 ASP A CA 1
ATOM 866 C C . ASP A 1 109 ? -20.222 -3.930 11.174 1.00 51.06 109 ASP A C 1
ATOM 868 O O . ASP A 1 109 ? -20.492 -4.912 10.484 1.00 51.06 109 ASP A O 1
ATOM 872 N N . LEU A 1 110 ? -19.239 -3.091 10.827 1.00 53.75 110 LEU A N 1
ATOM 873 C CA . LEU A 1 110 ? -18.354 -3.354 9.690 1.00 53.75 110 LEU A CA 1
ATOM 874 C C . LEU A 1 110 ? -17.125 -4.133 10.168 1.00 53.75 110 LEU A C 1
ATOM 876 O O . LEU A 1 110 ? -16.405 -3.698 11.069 1.00 53.75 110 LEU A O 1
ATOM 880 N N . LYS A 1 111 ? -16.876 -5.303 9.562 1.00 54.84 111 LYS A N 1
ATOM 881 C CA . LYS A 1 111 ? -15.644 -6.072 9.791 1.00 54.84 111 LYS A CA 1
ATOM 882 C C . LYS A 1 111 ? -14.446 -5.153 9.551 1.00 54.84 111 LYS A C 1
ATOM 884 O O . LYS A 1 111 ? -14.292 -4.615 8.457 1.00 54.84 111 LYS A O 1
ATOM 889 N N . LYS A 1 112 ? -13.584 -5.003 10.563 1.00 58.25 112 LYS A N 1
ATOM 890 C CA . LYS A 1 112 ? -12.305 -4.305 10.407 1.00 58.25 112 LYS A CA 1
ATOM 891 C C . LYS A 1 112 ? -11.511 -4.982 9.295 1.00 58.25 112 LYS A C 1
ATOM 893 O O . LYS A 1 112 ? -11.152 -6.150 9.415 1.00 58.25 112 LYS A O 1
ATOM 898 N N . MET A 1 113 ? -11.257 -4.239 8.224 1.00 60.06 113 MET A N 1
ATOM 899 C CA . MET A 1 113 ? -10.497 -4.726 7.072 1.00 60.06 113 MET A CA 1
ATOM 900 C C . MET A 1 113 ? -8.997 -4.834 7.400 1.00 60.06 113 MET A C 1
ATOM 902 O O . MET A 1 113 ? -8.300 -5.685 6.855 1.00 60.06 113 MET A O 1
ATOM 906 N N . PHE A 1 114 ? -8.522 -4.029 8.359 1.00 67.94 114 PHE A N 1
ATOM 907 C CA . PHE A 1 114 ? -7.132 -3.974 8.809 1.00 67.94 114 PHE A CA 1
ATOM 908 C 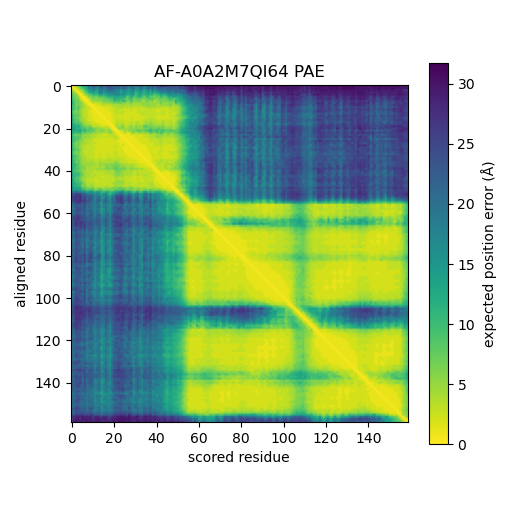C . PHE A 1 114 ? -7.036 -3.824 10.333 1.00 67.94 114 PHE A C 1
ATOM 910 O O . PHE A 1 114 ? -7.972 -3.369 10.988 1.00 67.94 114 PHE A O 1
ATOM 917 N N . THR A 1 115 ? -5.877 -4.170 10.900 1.00 75.00 115 THR A N 1
ATOM 918 C CA . THR A 1 115 ? -5.571 -3.994 12.334 1.00 75.00 115 THR A CA 1
ATOM 919 C C . THR A 1 115 ? -4.806 -2.704 12.643 1.00 75.00 115 THR A C 1
ATOM 921 O O . THR A 1 115 ? -4.291 -2.545 13.748 1.00 75.00 115 THR A O 1
ATOM 924 N N . PHE A 1 116 ? -4.729 -1.776 11.685 1.00 82.25 116 PHE A N 1
ATOM 925 C CA . PHE A 1 116 ? -4.091 -0.479 11.886 1.00 82.25 116 PHE A CA 1
ATOM 926 C C . PHE A 1 116 ? -4.847 0.374 12.907 1.00 82.25 116 PHE A C 1
ATOM 928 O O . PHE A 1 116 ? -6.072 0.471 12.904 1.00 82.25 116 PHE A O 1
ATOM 935 N N . THR A 1 117 ? -4.093 1.047 13.765 1.00 86.56 117 THR A N 1
ATOM 936 C CA . THR A 1 117 ? -4.595 2.116 14.626 1.00 86.56 117 THR A CA 1
ATOM 937 C C . THR A 1 117 ? -4.881 3.376 13.809 1.00 86.56 117 THR A C 1
ATOM 939 O O . THR A 1 117 ? -4.258 3.618 12.775 1.00 86.56 117 THR A O 1
ATOM 942 N N . LEU A 1 118 ? -5.746 4.260 14.319 1.00 86.62 118 LEU A N 1
ATOM 943 C CA . LEU A 1 118 ? -6.029 5.556 13.683 1.00 86.62 118 LEU A CA 1
ATOM 944 C C . LEU A 1 118 ? -4.749 6.362 13.378 1.00 86.62 118 LEU A C 1
ATOM 946 O O . LEU A 1 118 ? -4.647 7.011 12.341 1.00 86.62 118 LEU A O 1
ATOM 950 N N . LYS A 1 119 ? -3.745 6.288 14.265 1.00 89.12 119 LYS A N 1
ATOM 951 C CA . LYS A 1 119 ? -2.439 6.940 14.074 1.00 89.12 119 LYS A CA 1
ATOM 952 C C . LYS A 1 119 ? -1.660 6.343 12.900 1.00 89.12 119 LYS A C 1
ATOM 954 O O . LYS A 1 119 ? -1.057 7.095 12.141 1.00 89.12 119 LYS A O 1
ATOM 959 N N . GLU A 1 120 ? -1.667 5.019 12.759 1.00 90.06 120 GLU A N 1
ATOM 960 C CA . GLU A 1 120 ? -1.005 4.320 11.652 1.00 90.06 120 GLU A CA 1
ATOM 961 C C . GLU A 1 120 ? -1.694 4.611 10.315 1.00 90.06 120 GLU A C 1
ATOM 963 O O . GLU A 1 120 ? -0.998 4.885 9.342 1.00 90.06 120 GLU A O 1
ATOM 968 N N . ILE A 1 121 ? -3.032 4.646 10.282 1.00 90.75 121 ILE A N 1
ATOM 969 C CA . ILE A 1 121 ? -3.804 4.999 9.079 1.00 90.75 121 ILE A CA 1
ATOM 970 C C . ILE A 1 121 ? -3.425 6.404 8.600 1.00 90.75 121 ILE A C 1
ATOM 972 O O . ILE A 1 121 ? -3.015 6.581 7.456 1.00 90.75 121 ILE A O 1
ATOM 976 N N . VAL A 1 122 ? -3.484 7.404 9.488 1.00 92.38 122 VAL A N 1
ATOM 977 C CA . VAL A 1 122 ? -3.125 8.792 9.149 1.00 92.38 122 VAL A CA 1
ATOM 978 C C . VAL A 1 122 ? -1.661 8.907 8.708 1.00 92.38 122 VAL A C 1
ATOM 980 O O . VAL A 1 122 ? -1.351 9.655 7.779 1.00 92.38 122 VAL A O 1
ATOM 983 N N . LEU A 1 123 ? -0.751 8.164 9.347 1.00 93.81 123 LEU A N 1
ATOM 984 C CA . LEU A 1 123 ? 0.658 8.142 8.963 1.00 93.81 123 LEU A CA 1
ATOM 985 C C . LEU A 1 123 ? 0.858 7.564 7.554 1.00 93.81 123 LEU A C 1
ATOM 987 O O . LEU A 1 123 ? 1.564 8.185 6.760 1.00 93.81 123 LEU A O 1
ATOM 991 N N . LEU A 1 124 ? 0.229 6.428 7.238 1.00 94.00 124 LEU A N 1
ATOM 992 C CA . LEU A 1 124 ? 0.282 5.814 5.907 1.00 94.00 124 LEU A CA 1
ATOM 993 C C . LEU A 1 124 ? -0.298 6.742 4.841 1.00 94.00 124 LEU A C 1
ATOM 995 O O . LEU A 1 124 ? 0.353 6.970 3.826 1.00 94.00 124 LEU A O 1
ATOM 999 N N . MET A 1 125 ? -1.462 7.353 5.094 1.00 94.69 125 MET A N 1
ATOM 1000 C CA . MET A 1 125 ? -2.082 8.296 4.154 1.00 94.69 125 MET A CA 1
ATOM 1001 C C . MET A 1 125 ? -1.149 9.461 3.820 1.00 94.69 125 MET A C 1
ATOM 1003 O O . MET A 1 125 ? -1.028 9.849 2.657 1.00 94.69 125 MET A O 1
ATOM 1007 N N . ARG A 1 126 ? -0.454 10.008 4.826 1.00 96.06 126 ARG A N 1
ATOM 1008 C CA . ARG A 1 126 ? 0.515 11.087 4.617 1.00 96.06 126 ARG A CA 1
ATOM 1009 C C . ARG A 1 126 ? 1.697 10.627 3.763 1.00 96.06 126 ARG A C 1
ATOM 1011 O O . ARG A 1 126 ? 2.026 11.303 2.795 1.00 96.06 126 ARG A O 1
ATOM 1018 N N . LEU A 1 127 ? 2.304 9.489 4.107 1.00 96.31 127 LEU A N 1
ATOM 1019 C CA . LEU A 1 127 ? 3.470 8.952 3.398 1.00 96.31 127 LEU A CA 1
ATOM 1020 C C . LEU A 1 127 ? 3.132 8.584 1.946 1.00 96.31 127 LEU A C 1
ATOM 1022 O O . LEU A 1 127 ? 3.906 8.871 1.040 1.00 96.31 127 LEU A O 1
ATOM 1026 N N . PHE A 1 128 ? 1.949 8.020 1.700 1.00 95.06 128 PHE A N 1
ATOM 1027 C CA . PHE A 1 128 ? 1.490 7.687 0.349 1.00 95.06 128 PHE A CA 1
ATOM 1028 C C . PHE A 1 128 ? 1.131 8.930 -0.473 1.00 95.06 128 PHE A C 1
ATOM 1030 O O . PHE A 1 128 ? 1.446 8.982 -1.658 1.00 95.06 128 PHE A O 1
ATOM 1037 N N . SER A 1 129 ? 0.565 9.972 0.143 1.00 94.88 129 SER A N 1
ATOM 1038 C CA . SER A 1 129 ? 0.324 11.258 -0.538 1.00 94.88 129 SER A CA 1
ATOM 1039 C C . SER A 1 129 ? 1.632 11.954 -0.944 1.00 94.88 129 SER A C 1
ATOM 1041 O O . SER A 1 129 ? 1.730 12.557 -2.018 1.00 94.88 129 SER A O 1
ATOM 1043 N N . GLU A 1 130 ? 2.657 11.857 -0.096 1.00 95.00 130 GLU A N 1
ATOM 1044 C CA . GLU A 1 130 ? 4.001 12.351 -0.394 1.00 95.00 130 GLU A CA 1
ATOM 1045 C C . GLU A 1 130 ? 4.654 11.539 -1.521 1.00 95.00 130 GLU A C 1
ATOM 1047 O O . GLU A 1 130 ? 5.116 12.120 -2.506 1.00 95.00 130 GLU A O 1
ATOM 1052 N N . ALA A 1 131 ? 4.594 10.205 -1.444 1.00 94.31 131 ALA A N 1
ATOM 1053 C CA . ALA A 1 131 ? 5.068 9.319 -2.504 1.00 94.31 131 ALA A CA 1
ATOM 1054 C C . ALA A 1 131 ? 4.399 9.632 -3.852 1.00 94.31 131 ALA A C 1
ATOM 1056 O O . ALA A 1 131 ? 5.096 9.786 -4.853 1.00 94.31 131 ALA A O 1
ATOM 1057 N N . TYR A 1 132 ? 3.076 9.829 -3.869 1.00 94.00 132 TYR A N 1
ATOM 1058 C CA . TYR A 1 132 ? 2.311 10.200 -5.065 1.00 94.00 132 TYR A CA 1
ATOM 1059 C C . TYR A 1 132 ? 2.809 11.495 -5.715 1.00 94.00 132 TYR A C 1
ATOM 1061 O O . TYR A 1 132 ? 2.918 11.596 -6.937 1.00 94.00 132 TYR A O 1
ATOM 1069 N N . THR A 1 133 ? 3.124 12.500 -4.899 1.00 93.25 133 THR A N 1
ATOM 1070 C CA . THR A 1 133 ? 3.636 13.784 -5.391 1.00 93.25 133 THR A CA 1
ATOM 1071 C C . THR A 1 133 ? 5.040 13.619 -5.971 1.00 93.25 133 THR A C 1
ATOM 1073 O O . THR A 1 133 ? 5.339 14.152 -7.042 1.00 93.25 133 THR A O 1
ATOM 1076 N N . ASN A 1 134 ? 5.873 12.825 -5.297 1.00 93.06 134 ASN A N 1
ATOM 1077 C CA . ASN A 1 134 ? 7.260 12.576 -5.672 1.00 93.06 134 ASN A CA 1
ATOM 1078 C C . ASN A 1 134 ? 7.407 11.649 -6.890 1.00 93.06 134 ASN A C 1
ATOM 1080 O O . ASN A 1 134 ? 8.427 11.737 -7.574 1.00 93.06 134 ASN A O 1
ATOM 1084 N N . LEU A 1 135 ? 6.393 10.839 -7.230 1.00 90.25 135 LEU A N 1
ATOM 1085 C CA . LEU A 1 135 ? 6.387 9.998 -8.440 1.00 90.25 135 LEU A CA 1
ATOM 1086 C C . LEU A 1 135 ? 6.739 10.791 -9.703 1.00 90.25 135 LEU A C 1
ATOM 1088 O O . LEU A 1 135 ? 7.520 10.326 -10.524 1.00 90.25 135 LEU A O 1
ATOM 1092 N N . LYS A 1 136 ? 6.212 12.014 -9.840 1.00 84.00 136 LYS A N 1
ATOM 1093 C CA . LYS A 1 136 ? 6.414 12.860 -11.031 1.00 84.00 136 LYS A CA 1
ATOM 1094 C C . LYS A 1 136 ? 7.864 13.292 -11.247 1.00 84.00 136 LYS A C 1
ATOM 1096 O O . LYS A 1 136 ? 8.219 13.684 -12.354 1.00 84.00 136 LYS A O 1
ATOM 1101 N N . TYR A 1 137 ? 8.666 13.282 -10.187 1.00 86.12 137 TYR A N 1
ATOM 1102 C CA . TYR A 1 137 ? 10.038 13.784 -10.186 1.00 86.12 137 TYR A CA 1
ATOM 1103 C C . TYR A 1 137 ? 11.065 12.671 -9.970 1.00 86.12 137 TYR A C 1
ATOM 1105 O O . TYR A 1 137 ? 12.266 12.934 -10.019 1.00 86.12 137 TYR A O 1
ATOM 1113 N N . SER A 1 138 ? 10.610 11.443 -9.716 1.00 86.06 138 SER A N 1
ATOM 1114 C CA . SER A 1 138 ? 11.491 10.326 -9.415 1.00 86.06 138 SER A CA 1
ATOM 1115 C C . SER A 1 138 ? 12.013 9.684 -10.702 1.00 86.06 138 SER A C 1
ATOM 1117 O O . SER A 1 138 ? 11.210 9.264 -11.534 1.00 86.06 138 SER A O 1
ATOM 1119 N N . PRO A 1 139 ? 13.340 9.529 -10.866 1.00 84.44 139 PRO A N 1
ATOM 1120 C CA . PRO A 1 139 ? 13.913 8.746 -11.963 1.00 84.44 139 PRO A CA 1
ATOM 1121 C C . PRO A 1 139 ? 13.528 7.259 -11.911 1.00 84.44 139 PRO A C 1
ATOM 1123 O O . PRO A 1 139 ? 13.608 6.570 -12.923 1.00 84.44 139 PRO A O 1
ATOM 1126 N N . ILE A 1 140 ? 13.147 6.766 -10.726 1.00 88.62 140 ILE A N 1
ATOM 1127 C CA . ILE A 1 140 ? 12.713 5.389 -10.473 1.00 88.62 140 ILE A CA 1
ATOM 1128 C C . ILE A 1 140 ? 11.293 5.444 -9.912 1.00 88.62 140 ILE A C 1
ATOM 1130 O O . ILE A 1 140 ? 11.082 5.973 -8.820 1.00 88.62 140 ILE A O 1
ATOM 1134 N N . GLU A 1 141 ? 10.316 4.900 -10.633 1.00 86.44 141 GLU A N 1
ATOM 1135 C CA . GLU A 1 141 ? 8.901 5.025 -10.256 1.00 86.44 141 GLU A CA 1
ATOM 1136 C C . GLU A 1 141 ? 8.549 4.305 -8.942 1.00 86.44 141 GLU A C 1
ATOM 1138 O O . GLU A 1 141 ? 7.685 4.773 -8.207 1.00 86.44 141 GLU A O 1
ATOM 1143 N N . SER A 1 142 ? 9.238 3.215 -8.592 1.00 90.56 142 SER A N 1
ATOM 1144 C CA . SER A 1 142 ? 8.982 2.470 -7.348 1.00 90.56 142 SER A CA 1
ATOM 1145 C C . SER A 1 142 ? 9.539 3.159 -6.095 1.00 90.56 142 SER A C 1
ATOM 1147 O O . SER A 1 142 ? 8.981 3.028 -5.002 1.00 90.56 142 SER A O 1
ATOM 1149 N N . LEU A 1 143 ? 10.611 3.941 -6.251 1.00 92.88 143 LEU A N 1
ATOM 1150 C CA . LEU A 1 143 ? 11.422 4.461 -5.150 1.00 92.88 143 LEU A CA 1
ATOM 1151 C C . LEU A 1 143 ? 10.633 5.314 -4.134 1.00 92.88 143 LEU A C 1
ATOM 1153 O O . LEU A 1 143 ? 10.806 5.099 -2.933 1.00 92.88 143 LEU A O 1
ATOM 1157 N N . PRO A 1 144 ? 9.744 6.249 -4.535 1.00 94.56 144 PRO A N 1
ATOM 1158 C CA . PRO A 1 144 ? 8.971 7.030 -3.570 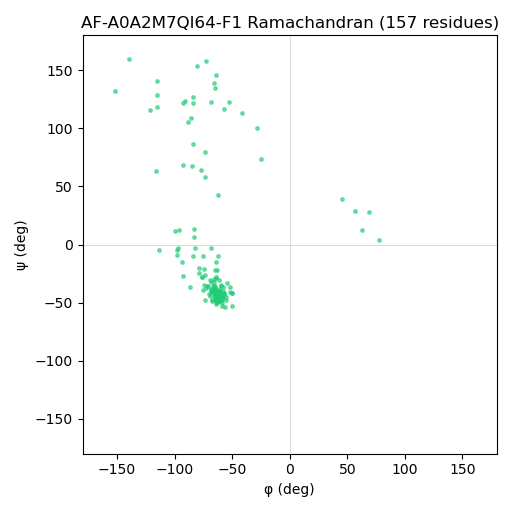1.00 94.56 144 PRO A CA 1
ATOM 1159 C C . PRO A 1 144 ? 8.087 6.163 -2.666 1.00 94.56 144 PRO A C 1
ATOM 1161 O O . PRO A 1 144 ? 7.929 6.465 -1.483 1.00 94.56 144 PRO A O 1
ATOM 1164 N N . LEU A 1 145 ? 7.531 5.074 -3.208 1.00 93.81 145 LEU A N 1
ATOM 1165 C CA . LEU A 1 145 ? 6.683 4.156 -2.454 1.00 93.81 145 LEU A CA 1
ATOM 1166 C C . LEU A 1 145 ? 7.508 3.258 -1.522 1.00 93.81 145 LEU A C 1
ATOM 1168 O O . LEU A 1 145 ? 7.113 3.041 -0.378 1.00 93.81 145 LEU A O 1
ATOM 1172 N N . GLU A 1 146 ? 8.675 2.789 -1.967 1.00 94.31 146 GLU A N 1
ATOM 1173 C CA . GLU A 1 146 ? 9.620 2.038 -1.127 1.00 94.31 146 GLU A CA 1
ATOM 1174 C C . GLU A 1 146 ? 10.055 2.857 0.097 1.00 94.31 146 GLU A C 1
ATOM 1176 O O . GLU A 1 146 ? 10.002 2.364 1.228 1.00 94.31 146 GLU A O 1
ATOM 1181 N N . ILE A 1 147 ? 10.412 4.132 -0.112 1.00 94.06 147 ILE A N 1
ATOM 1182 C CA . ILE A 1 147 ? 10.771 5.065 0.966 1.00 94.06 147 ILE A CA 1
ATOM 1183 C C . ILE A 1 147 ? 9.602 5.220 1.942 1.00 94.06 147 ILE A C 1
ATOM 1185 O O . ILE A 1 147 ? 9.794 5.081 3.150 1.00 94.06 147 ILE A O 1
ATOM 1189 N N . ALA A 1 148 ? 8.386 5.441 1.434 1.00 94.81 148 ALA A N 1
ATOM 1190 C CA . ALA A 1 148 ? 7.190 5.568 2.261 1.00 94.81 148 ALA A CA 1
ATOM 1191 C C . ALA A 1 148 ? 6.950 4.327 3.141 1.00 94.81 148 ALA A C 1
ATOM 1193 O O . ALA A 1 148 ? 6.648 4.460 4.329 1.00 94.81 148 ALA A O 1
ATOM 1194 N N . ILE A 1 149 ? 7.128 3.120 2.597 1.00 93.81 149 ILE A N 1
ATOM 1195 C CA . ILE A 1 149 ? 7.007 1.877 3.367 1.00 93.81 149 ILE A CA 1
ATOM 1196 C C . ILE A 1 149 ? 8.076 1.803 4.457 1.00 93.81 149 ILE A C 1
ATOM 1198 O O . ILE A 1 149 ? 7.744 1.590 5.624 1.00 93.81 149 ILE A O 1
ATOM 1202 N N . VAL A 1 150 ? 9.349 2.011 4.122 1.00 92.69 150 VAL A N 1
ATOM 1203 C CA . VAL A 1 150 ? 10.444 1.952 5.104 1.00 92.69 150 VAL A CA 1
ATOM 1204 C C . VAL A 1 150 ? 10.248 2.989 6.215 1.00 92.69 150 VAL A C 1
ATOM 1206 O O . VAL A 1 150 ? 10.399 2.674 7.398 1.00 92.69 150 VAL A O 1
ATOM 1209 N N . GLU A 1 151 ? 9.843 4.210 5.864 1.00 93.25 151 GLU A N 1
ATOM 1210 C CA . GLU A 1 151 ? 9.528 5.257 6.834 1.00 93.25 151 GLU A CA 1
ATOM 1211 C C . GLU A 1 151 ? 8.374 4.886 7.762 1.00 93.25 151 GLU A C 1
ATOM 1213 O O . GLU A 1 151 ? 8.445 5.160 8.966 1.00 93.25 151 GLU A O 1
ATOM 1218 N N . PHE A 1 152 ? 7.324 4.258 7.227 1.00 93.06 152 PHE A N 1
ATOM 1219 C CA . PHE A 1 152 ? 6.214 3.778 8.036 1.00 93.06 152 PHE A CA 1
ATOM 1220 C C . PHE A 1 152 ? 6.703 2.789 9.096 1.00 93.06 152 PHE A C 1
ATOM 1222 O O . PHE A 1 152 ? 6.426 2.989 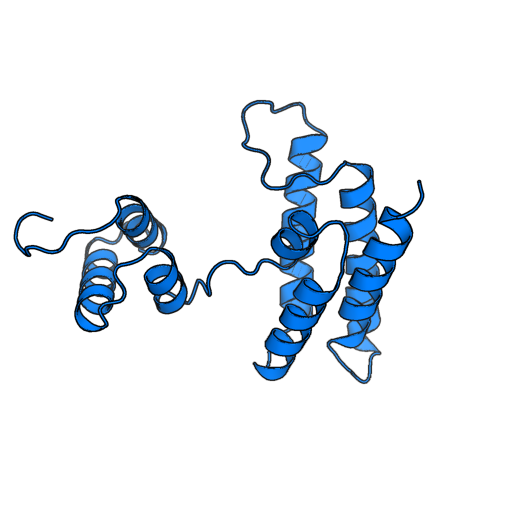10.278 1.00 93.06 152 PHE A O 1
ATOM 1229 N N . TYR A 1 153 ? 7.486 1.778 8.706 1.00 90.38 153 TYR A N 1
ATOM 1230 C CA . TYR A 1 153 ? 8.033 0.792 9.642 1.00 90.38 153 TYR A CA 1
ATOM 1231 C C . TYR A 1 153 ? 8.940 1.427 10.700 1.00 90.38 153 TYR A C 1
ATOM 1233 O O . TYR A 1 153 ? 8.767 1.147 11.885 1.00 90.38 153 TYR A O 1
ATOM 1241 N N . ASN A 1 154 ? 9.826 2.346 10.306 1.00 87.88 154 ASN A N 1
ATOM 1242 C CA . ASN A 1 154 ? 10.716 3.048 11.236 1.00 87.88 154 ASN A CA 1
ATOM 1243 C C . ASN A 1 154 ? 9.948 3.877 12.279 1.00 87.88 154 ASN A C 1
ATOM 1245 O O . ASN A 1 154 ? 10.312 3.911 13.456 1.00 87.88 154 ASN A O 1
ATOM 1249 N N . LYS A 1 155 ? 8.869 4.550 11.863 1.00 86.62 155 LYS A N 1
ATOM 1250 C CA . LYS A 1 155 ? 8.026 5.359 12.760 1.00 86.62 155 LYS A CA 1
ATOM 1251 C C . LYS A 1 155 ? 7.058 4.503 13.582 1.00 86.62 155 LYS A C 1
ATOM 1253 O O . LYS A 1 155 ? 6.660 4.922 14.666 1.00 86.62 155 LYS A O 1
ATOM 1258 N N . ARG A 1 156 ? 6.707 3.306 13.099 1.00 78.19 156 ARG A N 1
ATOM 1259 C CA . ARG A 1 156 ? 5.906 2.305 13.821 1.00 78.19 156 ARG A CA 1
ATOM 1260 C C . ARG A 1 156 ? 6.678 1.689 14.991 1.00 78.19 156 ARG A C 1
ATOM 1262 O O . ARG A 1 156 ? 6.073 1.352 16.004 1.00 78.19 156 ARG A O 1
ATOM 1269 N N . THR A 1 157 ? 8.005 1.587 14.882 1.00 55.91 157 THR A N 1
ATOM 1270 C CA . THR A 1 157 ? 8.898 0.983 15.890 1.00 55.91 157 THR A CA 1
ATOM 1271 C C . THR A 1 157 ? 9.324 1.894 17.043 1.00 55.91 157 THR A C 1
ATOM 1273 O O . THR A 1 157 ? 10.218 1.525 17.801 1.00 55.91 157 THR A O 1
ATOM 1276 N N . VAL A 1 158 ? 8.694 3.053 17.246 1.00 45.38 158 VAL A N 1
ATOM 1277 C CA . VAL A 1 158 ? 8.960 3.857 18.451 1.00 45.38 158 VAL A CA 1
ATOM 1278 C C . VAL A 1 158 ? 8.100 3.329 19.604 1.00 45.38 158 VAL A C 1
ATOM 1280 O O . VAL A 1 158 ? 6.977 3.787 19.824 1.00 45.38 158 VAL A O 1
ATOM 1283 N N . LYS A 1 159 ? 8.628 2.316 20.301 1.00 36.66 159 LYS A N 1
ATOM 1284 C CA . LYS A 1 159 ? 8.283 2.009 21.694 1.00 36.66 159 LYS A CA 1
ATOM 1285 C C . LYS A 1 159 ? 9.246 2.730 22.623 1.00 36.66 159 LYS A C 1
ATOM 1287 O O . LYS A 1 159 ? 10.457 2.711 22.314 1.00 36.66 159 LYS A O 1
#

Sequence (159 aa):
CLGEKIDFEDEVLELIANHSELSFRDATKLLEELVITKKLSLIEARDYIGIKSNQNLLQLVNINPSSPIKALEFIESFAQNGGNFKILIEEQLEELHQALLIESKTQKDLKKMFTFTLKEIVLLMRLFSEAYTNLKYSPIESLPLEIAIVEFYNKRTVK

Mean predicted aligned error: 12.57 Å